Protein AF-A0A925W925-F1 (afdb_monomer)

Mean predicted aligned error: 8.54 Å

Solvent-accessible surface area (backbone atoms only — not comparable to full-atom values): 3817 Å² total; per-residue (Å²): 132,86,77,51,70,68,58,53,46,60,71,78,47,87,76,86,78,79,83,88,77,57,97,80,49,89,91,57,89,60,84,46,78,42,82,41,56,73,89,53,72,75,77,83,47,77,61,40,46,74,43,70,60,128

Structure (mmCIF, N/CA/C/O backbone):
data_AF-A0A925W925-F1
#
_entry.id   AF-A0A925W925-F1
#
loop_
_atom_site.group_PDB
_atom_site.id
_atom_site.type_symbol
_atom_site.label_atom_id
_atom_site.label_alt_id
_atom_site.label_comp_id
_atom_site.label_asym_id
_atom_site.label_entity_id
_atom_site.label_seq_id
_atom_site.pdbx_PDB_ins_code
_atom_site.Cartn_x
_atom_site.Cartn_y
_atom_site.Cartn_z
_atom_site.occupancy
_atom_site.B_iso_or_equiv
_atom_site.auth_seq_id
_atom_site.auth_comp_id
_atom_site.auth_asym_id
_atom_site.auth_atom_id
_atom_site.pdbx_PDB_model_num
ATOM 1 N N . MET A 1 1 ? -3.072 -8.897 -22.825 1.00 49.91 1 MET A N 1
ATOM 2 C CA . MET A 1 1 ? -2.726 -9.608 -21.581 1.00 49.91 1 MET A CA 1
ATOM 3 C C . MET A 1 1 ? -2.262 -8.541 -20.624 1.00 49.91 1 MET A C 1
ATOM 5 O O . MET A 1 1 ? -1.276 -7.889 -20.940 1.00 49.91 1 MET A O 1
ATOM 9 N N . ASP A 1 2 ? -3.006 -8.311 -19.547 1.00 72.00 2 ASP A N 1
ATOM 10 C CA . ASP A 1 2 ? -2.590 -7.355 -18.523 1.00 72.00 2 ASP A CA 1
ATOM 11 C C . ASP A 1 2 ? -1.442 -7.973 -17.725 1.00 72.00 2 ASP A C 1
ATOM 13 O O . ASP A 1 2 ? -1.529 -9.122 -17.285 1.00 72.00 2 ASP A O 1
ATOM 17 N N . ALA A 1 3 ? -0.331 -7.247 -17.613 1.00 70.31 3 ALA A N 1
ATOM 18 C CA . ALA A 1 3 ? 0.817 -7.693 -16.839 1.00 70.31 3 ALA A CA 1
ATOM 19 C C . ALA A 1 3 ? 0.481 -7.633 -15.345 1.00 70.31 3 ALA A C 1
ATOM 21 O O . ALA A 1 3 ? -0.126 -6.671 -14.871 1.00 70.31 3 ALA A O 1
ATOM 22 N N . THR A 1 4 ? 0.879 -8.655 -14.588 1.00 77.38 4 THR A N 1
ATOM 23 C CA . THR A 1 4 ? 0.726 -8.629 -13.130 1.00 77.38 4 THR A CA 1
ATOM 24 C C . THR A 1 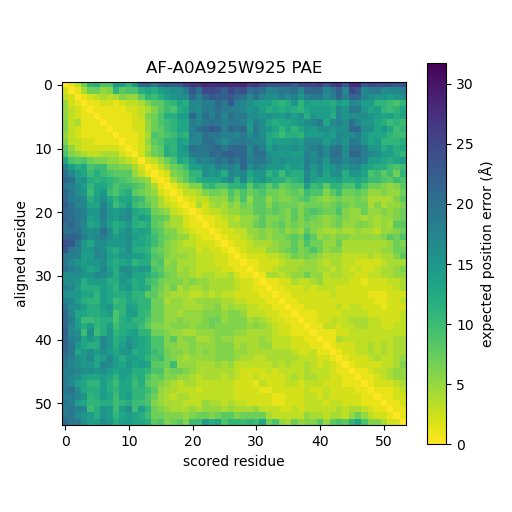4 ? 1.693 -7.613 -12.526 1.00 77.38 4 THR A C 1
ATOM 26 O O . THR A 1 4 ? 2.775 -7.380 -13.064 1.00 77.38 4 THR A O 1
ATOM 29 N N . LEU A 1 5 ? 1.349 -7.037 -11.371 1.00 62.44 5 LEU A N 1
ATOM 30 C CA . LEU A 1 5 ? 2.238 -6.110 -10.661 1.00 62.44 5 LEU A CA 1
ATOM 31 C C . LEU A 1 5 ? 3.636 -6.716 -10.441 1.00 62.44 5 LEU A C 1
ATOM 33 O O . LEU A 1 5 ? 4.636 -6.044 -10.653 1.00 62.44 5 LEU A O 1
ATOM 37 N N . ALA A 1 6 ? 3.717 -8.012 -10.121 1.00 62.19 6 ALA A N 1
ATOM 38 C CA . ALA A 1 6 ? 4.986 -8.727 -9.984 1.00 62.19 6 ALA A CA 1
ATOM 39 C C . ALA A 1 6 ? 5.811 -8.756 -11.287 1.00 62.19 6 ALA A C 1
ATOM 41 O O . ALA A 1 6 ? 7.028 -8.601 -11.243 1.00 62.19 6 ALA A O 1
ATOM 42 N N . GLN A 1 7 ? 5.165 -8.923 -12.446 1.00 70.12 7 GLN A N 1
ATOM 43 C CA . GLN A 1 7 ? 5.834 -8.882 -13.753 1.00 70.12 7 GLN A CA 1
ATOM 44 C C . GLN A 1 7 ? 6.319 -7.474 -14.108 1.00 70.12 7 GLN A C 1
ATOM 46 O O . GLN A 1 7 ? 7.391 -7.333 -14.692 1.00 70.12 7 GLN A O 1
ATOM 51 N N . ILE A 1 8 ? 5.553 -6.445 -13.740 1.00 70.00 8 ILE A N 1
ATOM 52 C CA . ILE A 1 8 ? 5.939 -5.044 -13.937 1.00 70.00 8 ILE A CA 1
ATOM 53 C C . ILE A 1 8 ? 7.150 -4.709 -13.057 1.00 70.00 8 ILE A C 1
ATOM 55 O O . ILE A 1 8 ? 8.144 -4.204 -13.564 1.00 70.00 8 ILE A O 1
ATOM 59 N N . LEU A 1 9 ? 7.110 -5.060 -11.769 1.00 63.91 9 LEU A N 1
ATOM 60 C CA . LEU A 1 9 ? 8.206 -4.799 -10.830 1.00 63.91 9 LEU A CA 1
ATOM 61 C C . LEU A 1 9 ? 9.497 -5.527 -11.230 1.00 63.91 9 LEU A C 1
ATOM 63 O O . LEU A 1 9 ? 10.563 -4.923 -11.217 1.00 63.91 9 LEU A O 1
ATOM 67 N N . ALA A 1 10 ? 9.402 -6.785 -11.673 1.00 68.56 10 ALA A N 1
ATOM 68 C CA . ALA A 1 10 ? 10.556 -7.541 -12.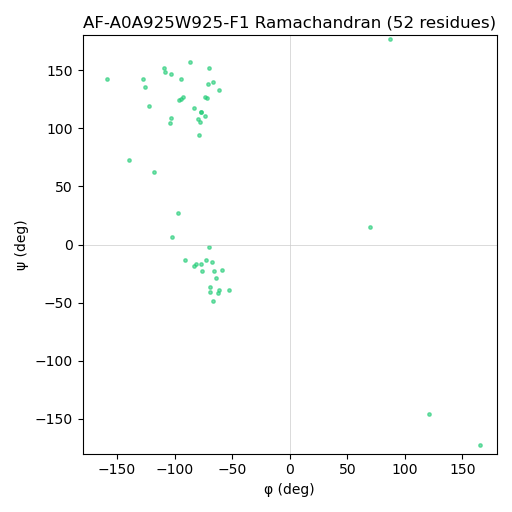160 1.00 68.56 10 ALA A CA 1
ATOM 69 C C . ALA A 1 10 ? 11.190 -6.942 -13.431 1.00 68.56 10 ALA A C 1
ATOM 71 O O . ALA A 1 10 ? 12.388 -7.104 -13.653 1.00 68.56 10 ALA A O 1
ATOM 72 N N . ALA A 1 11 ? 10.407 -6.25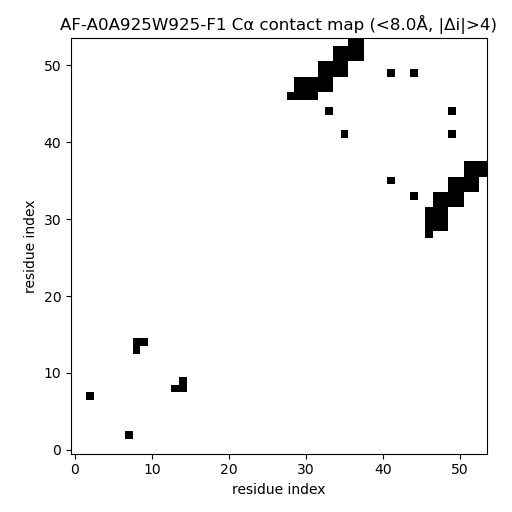5 -14.271 1.00 77.38 11 ALA A N 1
ATOM 73 C CA . ALA A 1 11 ? 10.913 -5.601 -15.478 1.00 77.38 11 ALA A CA 1
ATOM 74 C C . ALA A 1 11 ? 11.675 -4.295 -15.184 1.00 77.38 11 ALA A C 1
ATOM 76 O O . ALA A 1 11 ? 12.491 -3.877 -16.004 1.00 77.38 11 ALA A O 1
ATOM 77 N N . ILE A 1 12 ? 11.417 -3.657 -14.037 1.00 71.62 12 ILE A N 1
ATOM 78 C CA . ILE A 1 12 ? 12.030 -2.376 -13.645 1.00 71.62 12 ILE A CA 1
ATOM 79 C C . ILE A 1 12 ? 13.420 -2.586 -13.008 1.00 71.62 12 ILE A C 1
ATOM 81 O O . ILE A 1 12 ? 14.236 -1.667 -13.001 1.00 71.62 12 ILE A O 1
ATOM 85 N N . GLY A 1 13 ? 13.737 -3.801 -12.551 1.00 71.38 13 GLY A N 1
ATOM 86 C CA . GLY A 1 13 ? 15.019 -4.144 -11.931 1.00 71.38 13 GLY A CA 1
ATOM 87 C C . GLY A 1 13 ? 14.823 -4.667 -10.514 1.00 71.38 13 GLY A C 1
ATOM 88 O O . GLY A 1 13 ? 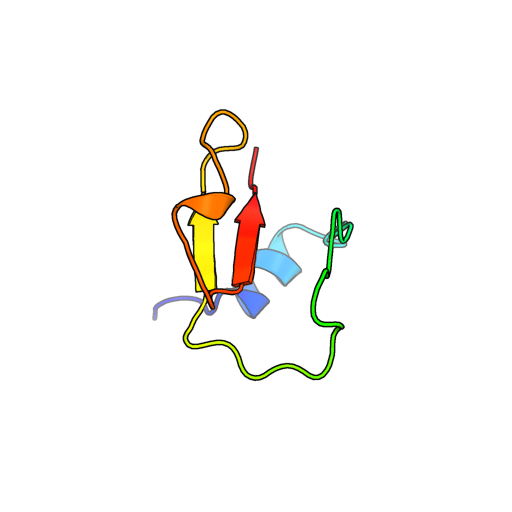13.842 -5.351 -10.247 1.00 71.38 13 GLY A O 1
ATOM 89 N N . GLU A 1 14 ? 15.761 -4.382 -9.613 1.00 63.38 14 GLU A N 1
ATOM 90 C CA . GLU A 1 14 ? 15.671 -4.787 -8.207 1.00 63.38 14 GLU A CA 1
ATOM 91 C C . GLU A 1 14 ? 14.745 -3.803 -7.467 1.00 63.38 14 GLU A C 1
ATOM 93 O O . GLU A 1 14 ? 15.105 -2.633 -7.310 1.00 63.38 14 GLU A O 1
ATOM 98 N N . PRO A 1 15 ? 13.522 -4.208 -7.076 1.00 59.44 15 PRO A N 1
ATOM 99 C CA . PRO A 1 15 ? 12.585 -3.291 -6.452 1.00 59.44 15 PRO A CA 1
ATOM 100 C C . PRO A 1 15 ? 13.053 -3.008 -5.023 1.00 59.44 15 PRO A C 1
ATOM 102 O O . PRO A 1 15 ? 13.006 -3.882 -4.156 1.00 59.44 15 PRO A O 1
ATOM 105 N N . ILE A 1 16 ? 13.510 -1.781 -4.775 1.00 58.84 16 ILE A N 1
ATOM 106 C CA . ILE A 1 16 ? 13.820 -1.310 -3.425 1.00 58.84 16 ILE A CA 1
ATOM 107 C C . ILE A 1 16 ? 12.488 -0.950 -2.768 1.00 58.84 16 ILE A C 1
ATOM 109 O O . ILE A 1 16 ? 11.945 0.130 -2.984 1.00 58.84 16 ILE A O 1
ATOM 113 N N . VAL A 1 17 ? 11.920 -1.898 -2.026 1.00 65.38 17 VAL A N 1
ATOM 114 C CA . VAL A 1 17 ? 10.726 -1.669 -1.209 1.00 65.38 17 VAL A CA 1
ATOM 115 C C . VAL A 1 17 ? 11.175 -1.558 0.239 1.00 65.38 17 VAL A C 1
ATOM 117 O O . VAL A 1 17 ? 11.486 -2.566 0.871 1.00 65.38 17 VAL A O 1
ATOM 120 N N . ASP A 1 18 ? 11.188 -0.335 0.760 1.00 68.12 18 ASP A N 1
ATOM 121 C CA . ASP A 1 18 ? 11.419 -0.082 2.178 1.00 68.12 18 ASP A CA 1
ATOM 122 C C . ASP A 1 18 ? 10.085 -0.021 2.926 1.00 68.12 18 ASP A C 1
ATOM 124 O O . ASP A 1 18 ? 9.169 0.728 2.577 1.00 68.12 18 ASP A O 1
ATOM 128 N N . VAL A 1 19 ? 9.966 -0.818 3.988 1.00 71.81 19 VAL A N 1
ATOM 129 C CA . VAL A 1 19 ? 8.811 -0.752 4.888 1.00 71.81 19 VAL A CA 1
ATOM 130 C C . VAL A 1 19 ? 8.998 0.443 5.814 1.00 71.81 19 VAL A C 1
ATOM 132 O O . VAL A 1 19 ? 9.784 0.387 6.758 1.00 71.81 19 VAL A O 1
ATOM 135 N N . LEU A 1 20 ? 8.246 1.515 5.566 1.00 72.50 20 LEU A N 1
ATOM 136 C CA . LEU A 1 20 ? 8.289 2.713 6.407 1.00 72.50 20 LEU A CA 1
ATOM 137 C C . LEU A 1 20 ? 7.675 2.4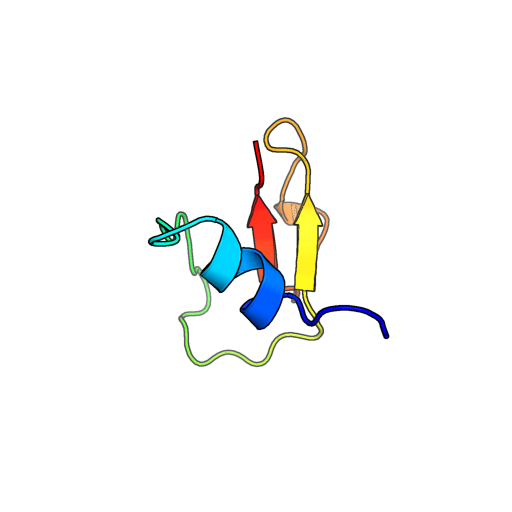68 7.794 1.00 72.50 20 LEU A C 1
ATOM 139 O O . LEU A 1 20 ? 8.204 2.940 8.799 1.00 72.50 20 LEU A O 1
ATOM 143 N N . VAL A 1 21 ? 6.558 1.730 7.866 1.00 74.38 21 VAL A N 1
ATOM 144 C CA . VAL A 1 21 ? 5.859 1.435 9.125 1.00 74.38 21 VAL A CA 1
ATOM 145 C C . VAL A 1 21 ? 4.967 0.190 9.004 1.00 74.38 21 VAL A C 1
ATOM 147 O O . VAL A 1 21 ? 4.327 -0.029 7.980 1.00 74.38 21 VAL A O 1
ATOM 150 N N . ALA A 1 22 ? 4.895 -0.619 10.066 1.00 79.69 22 ALA A N 1
ATOM 151 C CA . ALA A 1 22 ? 3.979 -1.760 10.184 1.00 79.69 22 ALA A CA 1
ATOM 152 C C . ALA A 1 22 ? 3.401 -1.819 11.614 1.00 79.69 22 ALA A C 1
ATOM 154 O O . ALA A 1 22 ? 3.807 -2.662 12.417 1.00 79.69 22 ALA A O 1
ATOM 155 N N . PRO A 1 23 ? 2.485 -0.903 11.979 1.00 74.94 23 PRO A N 1
ATOM 156 C CA . PRO A 1 23 ? 2.083 -0.691 13.373 1.00 74.94 23 PRO A CA 1
ATOM 157 C C . PRO A 1 23 ? 1.350 -1.894 13.981 1.00 74.94 23 PRO A C 1
ATOM 159 O O . PRO A 1 23 ? 1.356 -2.072 15.195 1.00 74.94 23 PRO A O 1
ATOM 162 N N . SER A 1 24 ? 0.751 -2.742 13.144 1.00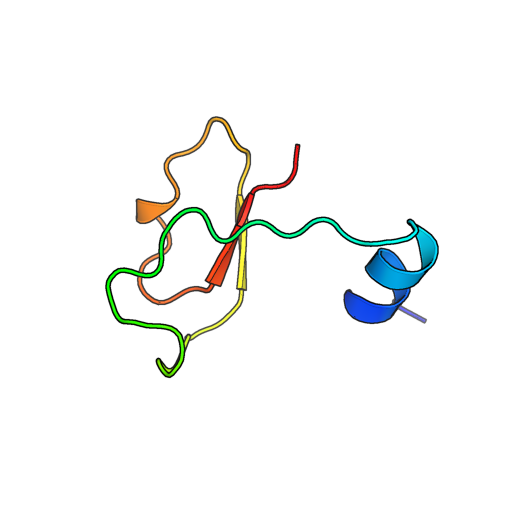 80.69 24 SER A N 1
ATOM 163 C CA . SER A 1 24 ? 0.094 -3.984 13.564 1.00 80.69 24 SER A CA 1
ATOM 164 C C . SER A 1 24 ? 0.944 -5.236 13.302 1.00 80.69 24 SER A C 1
ATOM 166 O O . SER A 1 24 ? 0.479 -6.344 13.545 1.00 80.69 24 SER A O 1
ATOM 168 N N . GLY A 1 25 ? 2.194 -5.076 12.858 1.00 81.44 25 GLY A N 1
ATOM 169 C CA . GLY A 1 25 ? 3.076 -6.169 12.447 1.00 81.44 25 GLY A CA 1
ATOM 170 C C . GLY A 1 25 ? 2.904 -6.568 10.977 1.00 81.44 25 GLY A C 1
ATOM 171 O O . GLY A 1 25 ? 2.075 -6.015 10.261 1.00 81.44 25 GLY A O 1
ATOM 172 N N . LEU A 1 26 ? 3.724 -7.522 10.523 1.00 81.38 26 LEU A N 1
ATOM 173 C CA . LEU A 1 26 ? 3.748 -8.003 9.131 1.00 81.38 26 LEU A CA 1
ATOM 174 C C . LEU A 1 26 ? 2.823 -9.203 8.872 1.00 81.38 26 LEU A C 1
ATOM 176 O O . LEU A 1 26 ? 2.557 -9.523 7.721 1.00 81.38 26 LEU A O 1
ATOM 180 N N . ASP A 1 27 ? 2.328 -9.855 9.926 1.00 84.12 27 ASP A N 1
ATOM 181 C CA . ASP A 1 27 ? 1.479 -11.057 9.843 1.00 84.12 27 ASP A CA 1
ATOM 182 C C . ASP A 1 27 ? -0.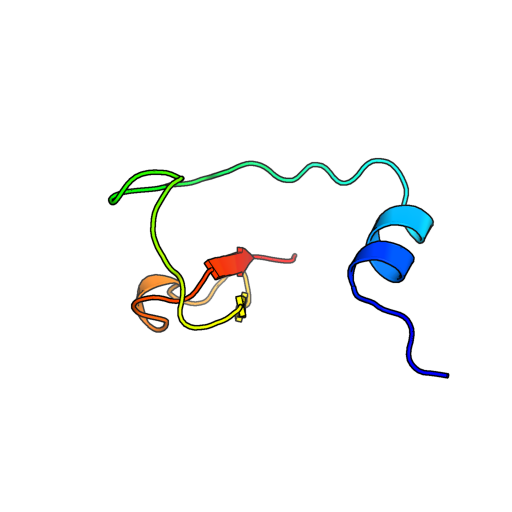022 -10.723 9.946 1.00 84.12 27 ASP A C 1
ATOM 184 O O . ASP A 1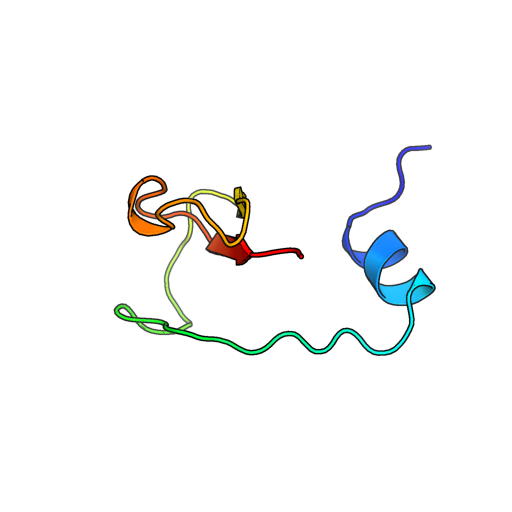 27 ? -0.841 -11.503 10.430 1.00 84.12 27 ASP A O 1
ATOM 188 N N . VAL A 1 28 ? -0.398 -9.505 9.548 1.00 85.81 28 VAL A N 1
ATOM 189 C CA . VAL A 1 28 ? -1.785 -9.034 9.607 1.00 85.81 28 VAL A CA 1
ATOM 190 C C . VAL A 1 28 ? -2.503 -9.253 8.290 1.00 85.81 28 VAL A C 1
ATOM 192 O O . VAL A 1 28 ? -1.956 -9.057 7.207 1.00 85.81 28 VAL A O 1
ATOM 195 N N . THR A 1 29 ? -3.779 -9.623 8.377 1.00 87.81 29 THR A N 1
ATOM 196 C CA . THR A 1 29 ? -4.633 -9.704 7.193 1.00 87.81 29 THR A CA 1
ATOM 197 C C . THR A 1 29 ? -4.950 -8.300 6.688 1.00 87.81 29 THR A C 1
ATOM 199 O O . THR A 1 29 ? -5.476 -7.473 7.433 1.00 87.81 29 THR A O 1
ATOM 202 N N . VAL A 1 30 ? -4.673 -8.049 5.410 1.00 88.69 30 VAL A N 1
ATOM 203 C CA . VAL A 1 30 ? -5.052 -6.812 4.717 1.00 88.69 30 VAL A CA 1
ATOM 204 C C . VAL A 1 30 ? -6.257 -7.057 3.814 1.00 88.69 30 VAL A C 1
ATOM 206 O O . VAL A 1 30 ? -6.415 -8.129 3.234 1.00 88.69 30 VAL A O 1
ATOM 209 N N . SER A 1 31 ? -7.110 -6.046 3.676 1.00 90.00 31 SER A N 1
ATOM 210 C CA . SER A 1 31 ? -8.294 -6.097 2.806 1.00 90.00 31 SER A CA 1
ATOM 211 C C . SER A 1 31 ? -7.963 -5.926 1.316 1.00 90.00 31 SER A C 1
ATOM 213 O O . SER A 1 31 ? -8.772 -6.263 0.455 1.00 90.00 31 SER A O 1
ATOM 215 N N . GLY A 1 32 ? -6.770 -5.416 1.001 1.00 88.06 32 GLY A N 1
ATOM 216 C CA . GLY A 1 32 ? -6.273 -5.205 -0.355 1.00 88.06 32 GLY A CA 1
ATOM 217 C C . GLY A 1 32 ? -5.050 -4.288 -0.370 1.00 88.06 32 GLY A C 1
ATOM 218 O O . GLY A 1 32 ? -4.535 -3.926 0.688 1.00 88.06 32 GLY A O 1
ATOM 219 N N . ALA A 1 33 ? -4.611 -3.896 -1.567 1.00 87.19 33 ALA A N 1
ATOM 220 C CA . ALA A 1 33 ? -3.535 -2.925 -1.764 1.00 87.19 33 ALA A CA 1
ATOM 221 C C . ALA A 1 33 ? -4.074 -1.584 -2.292 1.00 87.19 33 ALA A C 1
ATOM 223 O O . ALA A 1 33 ? -5.071 -1.552 -3.023 1.00 87.19 33 ALA A O 1
ATOM 224 N N . ALA A 1 34 ? -3.417 -0.489 -1.922 1.00 88.19 34 ALA A N 1
ATOM 225 C CA . ALA A 1 34 ? -3.651 0.860 -2.425 1.00 88.19 34 ALA A CA 1
ATOM 226 C C . ALA A 1 34 ? -2.328 1.432 -2.940 1.00 88.19 34 ALA A C 1
ATOM 228 O O . ALA A 1 34 ? -1.314 1.300 -2.264 1.00 88.19 34 ALA A O 1
ATOM 229 N N . ILE A 1 35 ? -2.344 2.064 -4.111 1.00 87.00 35 ILE A N 1
ATOM 230 C CA . ILE A 1 35 ? -1.237 2.911 -4.562 1.00 87.00 35 ILE A CA 1
ATOM 231 C C . ILE A 1 35 ? -1.630 4.336 -4.202 1.00 87.00 35 ILE A C 1
ATOM 233 O O . ILE A 1 35 ? -2.733 4.761 -4.554 1.00 87.00 35 ILE A O 1
ATOM 237 N N . VAL A 1 36 ? -0.772 5.013 -3.452 1.00 85.94 36 VAL A N 1
ATOM 238 C CA . VAL A 1 36 ? -1.014 6.362 -2.939 1.00 85.94 36 VAL A CA 1
ATOM 239 C C . VAL A 1 36 ? 0.172 7.231 -3.338 1.00 85.94 36 VAL A C 1
ATOM 241 O O . VAL A 1 36 ? 1.306 6.748 -3.394 1.00 85.94 36 VAL A O 1
ATOM 244 N N . ASP A 1 37 ? -0.115 8.481 -3.678 1.00 84.69 37 ASP A N 1
ATOM 245 C CA . ASP A 1 37 ? 0.902 9.477 -3.986 1.00 84.69 37 ASP A CA 1
ATOM 246 C C . ASP A 1 37 ? 1.710 9.790 -2.705 1.00 84.69 37 ASP A C 1
ATOM 248 O O . ASP A 1 37 ? 1.119 9.817 -1.622 1.00 84.69 37 ASP A O 1
ATOM 252 N N . PRO A 1 38 ? 3.042 9.968 -2.761 1.00 82.31 38 PRO A N 1
ATOM 253 C CA . PRO A 1 38 ? 3.845 10.242 -1.567 1.00 82.31 38 PRO A CA 1
ATOM 254 C C . PRO A 1 38 ? 3.418 11.506 -0.804 1.00 82.31 38 PRO A C 1
ATOM 256 O O . PRO A 1 38 ? 3.711 11.623 0.390 1.00 82.31 38 PRO A O 1
ATOM 259 N N . GLU A 1 39 ? 2.736 12.434 -1.475 1.00 86.38 39 GLU A N 1
ATOM 260 C CA . GLU A 1 39 ? 2.230 13.681 -0.911 1.00 86.38 39 GLU A CA 1
ATOM 261 C C . GLU A 1 39 ? 0.901 13.520 -0.148 1.00 86.38 39 GLU A C 1
ATOM 263 O O . GLU A 1 39 ? 0.543 14.401 0.642 1.00 86.38 39 GLU A O 1
ATOM 268 N N . ASP A 1 40 ? 0.185 12.414 -0.355 1.00 87.50 40 ASP A N 1
ATOM 269 C CA . ASP A 1 40 ? -1.098 12.118 0.289 1.00 87.50 40 ASP A CA 1
ATOM 270 C C . ASP A 1 40 ? -0.916 11.419 1.652 1.00 87.50 40 ASP A C 1
ATOM 272 O O . ASP A 1 40 ? 0.092 10.761 1.921 1.00 87.50 40 ASP A O 1
ATOM 276 N N . ASP A 1 41 ? -1.921 11.515 2.534 1.00 84.38 41 ASP A N 1
ATOM 277 C CA . ASP A 1 41 ? -1.889 10.835 3.835 1.00 84.38 41 ASP A CA 1
ATOM 278 C C . ASP A 1 41 ? -2.201 9.326 3.677 1.00 84.38 41 ASP A C 1
ATOM 280 O O . ASP A 1 41 ? -3.332 8.948 3.349 1.00 84.38 41 ASP A O 1
ATOM 284 N N . PRO A 1 42 ? -1.246 8.411 3.947 1.00 78.19 42 PRO A N 1
ATOM 285 C CA . PRO A 1 42 ? -1.471 6.972 3.801 1.00 78.19 42 PRO A CA 1
ATOM 286 C C . PRO A 1 42 ? -2.472 6.415 4.824 1.00 78.19 42 PRO A C 1
ATOM 288 O O . PRO A 1 42 ? -2.959 5.290 4.661 1.00 78.19 42 PRO A O 1
ATOM 291 N N . THR A 1 43 ? -2.792 7.165 5.884 1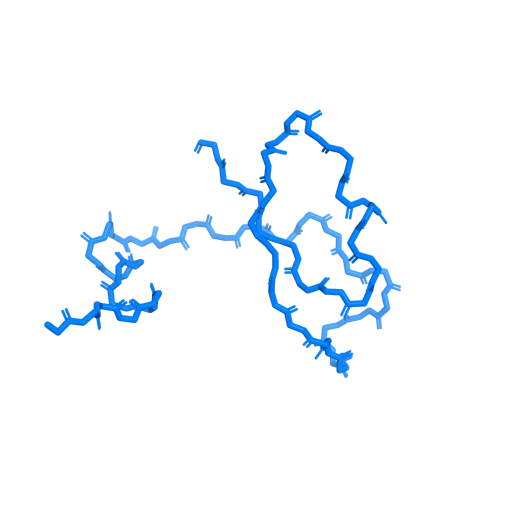.00 81.94 43 THR A N 1
ATOM 292 C CA . THR A 1 43 ? -3.746 6.733 6.913 1.00 81.94 43 THR A CA 1
ATOM 293 C C . THR A 1 43 ? -5.200 6.747 6.436 1.00 81.94 43 THR A C 1
ATOM 295 O O . THR A 1 43 ? -6.033 6.057 7.030 1.00 81.94 43 THR A O 1
ATOM 298 N N . ASP A 1 44 ? -5.488 7.386 5.296 1.00 86.69 44 ASP A N 1
ATOM 299 C CA . ASP A 1 44 ? -6.802 7.374 4.639 1.00 86.69 44 ASP A CA 1
ATOM 300 C C . ASP A 1 44 ? -7.175 6.006 4.025 1.00 86.69 44 ASP A C 1
ATOM 302 O O . ASP A 1 44 ? -8.277 5.821 3.501 1.00 86.69 44 ASP A O 1
ATOM 306 N N . GLN A 1 45 ? -6.285 5.008 4.103 1.00 84.75 45 GLN A N 1
ATOM 307 C CA . GLN A 1 45 ? -6.492 3.649 3.590 1.00 84.75 45 GLN A CA 1
ATOM 308 C C . GLN A 1 45 ? -6.458 2.588 4.711 1.00 84.75 45 GLN A C 1
ATOM 310 O O . GLN A 1 45 ? -5.607 1.689 4.700 1.00 84.75 45 GLN A O 1
ATOM 315 N N . PRO A 1 46 ? -7.379 2.636 5.694 1.00 85.12 46 PRO A N 1
ATOM 316 C CA . PRO A 1 46 ? -7.340 1.741 6.845 1.00 85.12 46 PRO A CA 1
ATOM 317 C C . PRO A 1 46 ? -7.466 0.268 6.432 1.00 85.12 46 PRO A C 1
ATOM 319 O O . PRO A 1 46 ? -8.331 -0.117 5.645 1.00 85.12 46 PRO A O 1
ATOM 322 N N . GLY A 1 47 ? -6.596 -0.577 6.993 1.00 86.19 47 GLY A N 1
ATOM 323 C CA . GLY A 1 47 ? -6.602 -2.022 6.743 1.00 86.19 47 GLY A CA 1
ATOM 324 C C . GLY A 1 47 ? -6.171 -2.426 5.329 1.00 86.19 47 GLY A C 1
ATOM 325 O O . GLY A 1 47 ? -6.435 -3.564 4.921 1.00 86.19 47 GLY A O 1
ATOM 326 N N . ARG A 1 48 ? -5.542 -1.522 4.567 1.00 88.75 48 ARG A N 1
ATOM 327 C CA . ARG A 1 48 ? -4.940 -1.809 3.258 1.00 88.75 48 ARG A CA 1
ATOM 328 C C . ARG A 1 48 ? -3.418 -1.759 3.342 1.00 88.75 48 ARG A C 1
ATOM 330 O O . ARG A 1 48 ? -2.856 -1.034 4.156 1.00 88.75 48 ARG A O 1
ATOM 337 N N . LEU A 1 49 ? -2.757 -2.520 2.475 1.00 86.31 49 LEU A N 1
ATOM 338 C CA . LEU A 1 49 ? -1.333 -2.352 2.205 1.00 86.31 49 LEU A CA 1
ATOM 339 C C . LEU A 1 49 ? -1.155 -1.131 1.296 1.00 86.31 49 LEU A C 1
ATOM 341 O O . LEU A 1 49 ? -1.609 -1.154 0.153 1.00 86.31 49 LEU A O 1
ATOM 345 N N . VAL A 1 50 ? -0.513 -0.078 1.794 1.00 86.38 50 VAL A N 1
ATOM 346 C CA . VAL A 1 50 ? -0.259 1.143 1.019 1.00 86.38 50 VAL A CA 1
ATOM 347 C C . VAL A 1 50 ? 1.123 1.071 0.376 1.00 86.38 50 VAL A C 1
ATOM 349 O O . VAL A 1 50 ? 2.123 0.862 1.058 1.00 86.38 50 VAL A O 1
ATOM 352 N N . LEU A 1 51 ? 1.164 1.239 -0.942 1.00 84.69 51 LEU A N 1
ATOM 353 C CA . LEU A 1 51 ? 2.372 1.392 -1.743 1.00 84.69 51 LEU A CA 1
ATOM 354 C C . LEU A 1 51 ? 2.502 2.873 -2.095 1.00 84.69 51 LEU A C 1
ATOM 356 O O . LEU A 1 51 ? 1.717 3.381 -2.896 1.00 84.69 51 LEU A O 1
ATOM 360 N N . LEU A 1 52 ? 3.476 3.548 -1.489 1.00 76.69 52 LEU A N 1
ATOM 361 C CA . LEU A 1 52 ? 3.857 4.901 -1.883 1.00 76.69 52 LEU A CA 1
ATOM 362 C C . LEU A 1 52 ? 4.818 4.783 -3.064 1.00 76.69 52 LEU A C 1
ATOM 364 O O . LEU A 1 52 ? 5.874 4.160 -2.938 1.00 76.69 52 LEU A O 1
ATOM 368 N N . ILE A 1 53 ? 4.419 5.312 -4.217 1.00 72.62 53 ILE A N 1
ATOM 369 C CA . ILE A 1 53 ? 5.213 5.266 -5.449 1.00 72.62 53 ILE A CA 1
ATOM 370 C C . ILE A 1 53 ? 5.445 6.705 -5.900 1.00 72.62 53 ILE A C 1
ATOM 372 O O . ILE A 1 53 ? 4.480 7.404 -6.190 1.00 72.62 53 ILE A O 1
ATOM 376 N N . GLY A 1 54 ? 6.712 7.110 -5.977 1.00 68.81 54 GLY A N 1
ATOM 377 C CA . GLY A 1 54 ? 7.177 8.392 -6.513 1.00 68.81 54 GLY A CA 1
ATOM 378 C C . GLY A 1 54 ? 8.358 8.210 -7.454 1.00 68.81 54 GLY A C 1
ATOM 379 O O . GLY A 1 54 ? 8.961 7.110 -7.433 1.00 68.81 54 GLY A O 1
#

Secondary structure (DSSP, 8-state):
-PPPHHHHHHHHSS--------TT-SSPPPS-EEEE-TTS-GGGSTTSEEEE--

Foldseek 3Di:
DDDDPVRVCVVVPDDPDDDPDDPPDDPDQAPEEDEDEPPDDPVVRPRHHYDHDD

Sequence (54 aa):
MDATLAQILAAIGEPIVDVLVAPSGLDVTVSGAAIVDPEDDPTDQPGRLVLLIG

pLDDT: mean 77.49, std 9.61, range [49.91, 90.0]

Radius of gyration: 12.52 Å; Cα contacts (8 Å, |Δi|>4): 40; chains: 1; bounding box: 24×25×35 Å